Protein AF-A0A932W6U7-F1 (afdb_monomer_lite)

Secondary structure (DSSP, 8-state):
--HHHHHHHHHHHHHHHHHHHHHHHHHHHHHHHHHHHHHHHSSTTHHHHHHHHHHHHHHHTS--EEEEEEE--STT--S--EEEEEEE-TTS-EEEEEEEE-SS-EEEEEEEEBTTB-SSPPPHHHHHHHHHHHS--

Sequence (137 aa):
MKPEIVQNVAFGALLVGALSLVASMLALRSAARARRALQALAAPGGGTALLDAAVRHELRHGLRRVSLVRYDALADMGGRMSFSVALLDDDANGVVISAINGRTESRCYGKLVSAGATAQELSPEEKDAITRALAPR

Foldseek 3Di:
DPVVVVVVVVVVVVVVVVVVVVVVVVVVVVVVVVVVVVCCVVPVCPVVVVVVVVVVVVLQFAQPLKFKDFAQPDPPDDDSPKIWMDGAGPQLWDWIKTWHDDPPDIDIDIFTTGSLDTPDDDDPRNNVNSVNSNDDD

Radius of gyration: 36.96 Å; chains: 1; bounding box: 69×21×111 Å

Structure (mmCIF, N/CA/C/O backbone):
data_AF-A0A932W6U7-F1
#
_entry.id   AF-A0A932W6U7-F1
#
loop_
_atom_site.group_PDB
_atom_site.id
_atom_site.type_symbol
_atom_site.label_atom_id
_atom_site.label_alt_id
_atom_site.label_comp_id
_atom_site.label_asym_id
_atom_site.label_entity_id
_atom_site.label_seq_id
_atom_site.pdbx_PDB_ins_code
_atom_site.Cartn_x
_atom_site.Cartn_y
_atom_site.Cartn_z
_atom_site.occupancy
_atom_site.B_iso_or_equiv
_atom_site.auth_seq_id
_atom_site.auth_comp_id
_atom_site.auth_asym_id
_atom_site.auth_atom_id
_atom_site.pdbx_PDB_model_num
ATOM 1 N N . MET A 1 1 ? 46.443 -1.224 -86.033 1.00 60.38 1 MET A N 1
ATOM 2 C CA . MET A 1 1 ? 46.687 -0.711 -84.663 1.00 60.38 1 MET A CA 1
ATOM 3 C C . MET A 1 1 ? 47.445 -1.783 -83.890 1.00 60.38 1 MET A C 1
ATOM 5 O O . MET A 1 1 ? 47.104 -2.946 -84.070 1.00 60.38 1 MET A O 1
ATOM 9 N N . LYS A 1 2 ? 48.499 -1.451 -83.128 1.00 75.88 2 LYS A N 1
ATOM 10 C CA . LYS A 1 2 ? 49.293 -2.472 -82.413 1.00 75.88 2 LYS A CA 1
ATOM 11 C C . LYS A 1 2 ? 48.423 -3.139 -81.326 1.00 75.88 2 LYS A C 1
ATOM 13 O O . LYS A 1 2 ? 47.745 -2.402 -80.608 1.00 75.88 2 LYS A O 1
ATOM 18 N N . PRO A 1 3 ? 48.425 -4.478 -81.196 1.00 78.75 3 PRO A N 1
ATOM 19 C CA . PRO A 1 3 ? 47.541 -5.208 -80.275 1.00 78.75 3 PRO A CA 1
ATOM 20 C C . PRO A 1 3 ? 47.699 -4.771 -78.808 1.00 78.75 3 PRO A C 1
ATOM 22 O O . PRO A 1 3 ? 46.716 -4.704 -78.075 1.00 78.75 3 PRO A O 1
ATOM 25 N N . GLU A 1 4 ? 48.901 -4.350 -78.414 1.00 78.88 4 GLU A N 1
ATOM 26 C CA . GLU A 1 4 ? 49.210 -3.843 -77.069 1.00 78.88 4 GLU A CA 1
ATOM 27 C C . GLU A 1 4 ? 48.406 -2.587 -76.682 1.00 78.88 4 GLU A C 1
ATOM 29 O O . GLU A 1 4 ? 48.031 -2.416 -75.524 1.00 78.88 4 GLU A O 1
ATOM 34 N N . ILE A 1 5 ? 48.073 -1.720 -77.646 1.00 77.94 5 ILE A N 1
ATOM 35 C CA . ILE A 1 5 ? 47.303 -0.493 -77.379 1.00 77.94 5 ILE A CA 1
ATOM 36 C C . ILE A 1 5 ? 45.845 -0.840 -77.054 1.00 77.94 5 ILE A C 1
ATOM 38 O O . ILE A 1 5 ? 45.264 -0.273 -76.132 1.00 77.94 5 ILE A O 1
ATOM 42 N N . VAL A 1 6 ? 45.262 -1.805 -77.773 1.00 78.88 6 VAL A N 1
ATOM 43 C CA . VAL A 1 6 ? 43.884 -2.269 -77.534 1.00 78.88 6 VAL A CA 1
ATOM 44 C C . VAL A 1 6 ? 43.771 -2.927 -76.158 1.00 78.88 6 VAL A C 1
ATOM 46 O O . VAL A 1 6 ? 42.819 -2.664 -75.426 1.00 78.88 6 VAL A O 1
ATOM 49 N N . GLN A 1 7 ? 44.770 -3.727 -75.777 1.00 80.38 7 GLN A N 1
ATOM 50 C CA . GLN A 1 7 ? 44.816 -4.406 -74.483 1.00 80.38 7 GLN A CA 1
ATOM 51 C C . GLN A 1 7 ? 44.963 -3.424 -73.310 1.00 80.38 7 GLN A C 1
ATOM 53 O O . GLN A 1 7 ? 44.253 -3.555 -72.313 1.00 80.38 7 GLN A O 1
ATOM 58 N N . ASN A 1 8 ? 45.809 -2.398 -73.446 1.00 82.56 8 ASN A N 1
ATOM 59 C CA . ASN A 1 8 ? 45.984 -1.373 -72.412 1.00 82.56 8 ASN A CA 1
ATOM 60 C C . ASN A 1 8 ? 44.729 -0.504 -72.229 1.00 82.56 8 ASN A C 1
ATOM 62 O O . ASN A 1 8 ? 44.360 -0.189 -71.098 1.00 82.56 8 ASN A O 1
ATOM 66 N N . VAL A 1 9 ? 44.037 -0.158 -73.321 1.00 83.44 9 VAL A N 1
ATOM 67 C CA . VAL A 1 9 ? 42.762 0.582 -73.263 1.00 83.44 9 VAL A CA 1
ATOM 68 C C . VAL A 1 9 ? 41.666 -0.262 -72.607 1.00 83.44 9 VAL A C 1
ATOM 70 O O . VAL A 1 9 ? 40.942 0.240 -71.746 1.00 83.44 9 VAL A O 1
ATOM 73 N N . ALA A 1 10 ? 41.573 -1.552 -72.947 1.00 84.00 10 ALA A N 1
ATOM 74 C CA . ALA A 1 10 ? 40.618 -2.472 -72.330 1.00 84.00 10 ALA A CA 1
ATOM 75 C C . ALA A 1 10 ? 40.877 -2.654 -70.823 1.00 84.00 10 ALA A C 1
ATOM 77 O O . ALA A 1 10 ? 39.942 -2.614 -70.022 1.00 84.00 10 ALA A O 1
ATOM 78 N N . PHE A 1 11 ? 42.144 -2.789 -70.423 1.00 86.69 11 PHE A N 1
ATOM 79 C CA . PHE A 1 11 ? 42.533 -2.902 -69.016 1.00 86.69 11 PHE A CA 1
ATOM 80 C C . PHE A 1 11 ? 42.233 -1.617 -68.227 1.00 86.69 11 PHE A C 1
ATOM 82 O O . PHE A 1 11 ? 41.677 -1.678 -67.130 1.00 86.69 11 PHE A O 1
ATOM 89 N N . GLY A 1 12 ? 42.519 -0.448 -68.810 1.00 86.12 12 GLY A N 1
ATOM 90 C CA . GLY A 1 12 ? 42.196 0.850 -68.213 1.00 86.12 12 GLY A CA 1
ATOM 91 C C . GLY A 1 12 ? 40.693 1.051 -67.995 1.00 86.12 12 GLY A C 1
ATOM 92 O O . GLY A 1 12 ? 40.280 1.480 -66.918 1.00 86.12 12 GLY A O 1
ATOM 93 N N . ALA A 1 13 ? 39.862 0.673 -68.970 1.00 86.25 13 ALA A N 1
ATOM 94 C CA . ALA A 1 13 ? 38.405 0.746 -68.843 1.00 86.25 13 ALA A CA 1
ATOM 95 C C . ALA A 1 13 ? 37.868 -0.156 -67.715 1.00 86.25 13 ALA A C 1
ATOM 97 O O . ALA A 1 13 ? 36.982 0.250 -66.960 1.00 86.25 13 ALA A O 1
ATOM 98 N N . LEU A 1 14 ? 38.439 -1.355 -67.556 1.00 91.00 14 LEU A N 1
ATOM 99 C CA . LEU A 1 14 ? 38.048 -2.306 -66.514 1.00 91.00 14 LEU A CA 1
ATOM 100 C C . LEU A 1 14 ? 38.437 -1.813 -65.109 1.00 91.00 14 LEU A C 1
ATOM 102 O O . LEU A 1 14 ? 37.644 -1.937 -64.175 1.00 91.00 14 LEU A O 1
ATOM 106 N N . LEU A 1 15 ? 39.607 -1.179 -64.968 1.00 90.50 15 LEU A N 1
ATOM 107 C CA . LEU A 1 15 ? 40.043 -0.555 -63.712 1.00 90.50 15 LEU A CA 1
ATOM 108 C C . LEU A 1 15 ? 39.148 0.616 -63.292 1.00 90.50 15 LEU A C 1
ATOM 110 O O . LEU A 1 15 ? 38.747 0.693 -62.130 1.00 90.50 15 LEU A O 1
ATOM 114 N N . VAL A 1 16 ? 38.802 1.509 -64.226 1.00 91.56 16 VAL A N 1
ATOM 115 C CA . VAL A 1 16 ? 37.883 2.626 -63.951 1.00 91.56 16 VAL A CA 1
ATOM 116 C C . VAL A 1 16 ? 36.512 2.093 -63.531 1.00 91.56 16 VAL A C 1
ATOM 118 O O . VAL A 1 16 ? 35.969 2.539 -62.521 1.00 91.56 16 VAL A O 1
ATOM 121 N N . GLY A 1 17 ? 35.996 1.080 -64.236 1.00 89.69 17 GLY A N 1
ATOM 122 C CA . GLY A 1 17 ? 34.741 0.418 -63.882 1.00 89.69 17 GLY A CA 1
ATOM 123 C C . GLY A 1 17 ? 34.760 -0.181 -62.473 1.00 89.69 17 GLY A C 1
ATOM 124 O O . GLY A 1 17 ? 33.834 0.051 -61.696 1.00 89.69 17 GLY A O 1
ATOM 125 N N . ALA A 1 18 ? 35.833 -0.888 -62.105 1.00 90.19 18 ALA A N 1
ATOM 126 C CA . ALA A 1 18 ? 35.989 -1.466 -60.771 1.00 90.19 18 ALA A CA 1
ATOM 127 C C . ALA A 1 18 ? 36.033 -0.392 -59.667 1.00 90.19 18 ALA A C 1
ATOM 129 O O . ALA A 1 18 ? 35.363 -0.535 -58.641 1.00 90.19 18 ALA A O 1
ATOM 130 N N . LEU A 1 19 ? 36.754 0.714 -59.887 1.00 93.56 19 LEU A N 1
ATOM 131 C CA . LEU A 1 19 ? 36.825 1.836 -58.943 1.00 93.56 19 LEU A CA 1
ATOM 132 C C . LEU A 1 19 ? 35.465 2.519 -58.750 1.00 93.56 19 LEU A C 1
ATOM 134 O O . LEU A 1 19 ? 35.067 2.780 -57.612 1.00 93.56 19 LEU A O 1
ATOM 138 N N . SER A 1 20 ? 34.717 2.758 -59.832 1.00 89.81 20 SER A N 1
ATOM 139 C CA . SER A 1 20 ? 33.360 3.315 -59.753 1.00 89.81 20 SER A CA 1
ATOM 140 C C . SER A 1 20 ? 32.408 2.402 -58.975 1.00 89.81 20 SER A C 1
ATOM 142 O O . SER A 1 20 ? 31.580 2.885 -58.200 1.00 89.81 20 SER A O 1
ATOM 144 N N . LEU A 1 21 ? 32.549 1.082 -59.127 1.00 93.50 21 LEU A N 1
ATOM 145 C CA . LEU A 1 21 ? 31.715 0.092 -58.445 1.00 93.50 21 LEU A CA 1
ATOM 146 C C . LEU A 1 21 ? 32.000 0.053 -56.936 1.00 93.50 21 LEU A C 1
ATOM 148 O O . LEU A 1 21 ? 31.067 0.036 -56.132 1.00 93.50 21 LEU A O 1
ATOM 152 N N . VAL A 1 22 ? 33.275 0.134 -56.540 1.00 92.25 22 VAL A N 1
ATOM 153 C CA . VAL A 1 22 ? 33.687 0.229 -55.129 1.00 92.25 22 VAL A CA 1
ATOM 154 C C . VAL A 1 22 ? 33.213 1.540 -54.495 1.00 92.25 22 VAL A C 1
ATOM 156 O O . VAL A 1 22 ? 32.645 1.514 -53.401 1.00 92.25 22 VAL A O 1
ATOM 159 N N . ALA A 1 23 ? 33.378 2.677 -55.180 1.00 89.50 23 ALA A N 1
ATOM 160 C CA . ALA A 1 23 ? 32.907 3.975 -54.695 1.00 89.50 23 ALA A CA 1
ATOM 161 C C . ALA A 1 23 ? 31.380 3.990 -54.504 1.00 89.50 23 ALA A C 1
ATOM 163 O O . ALA A 1 23 ? 30.886 4.421 -53.460 1.00 89.50 23 ALA A O 1
ATOM 164 N N . SER A 1 24 ? 30.638 3.437 -55.469 1.00 90.62 24 SER A N 1
ATOM 165 C CA . SER A 1 24 ? 29.182 3.284 -55.386 1.00 90.62 24 SER A CA 1
ATOM 166 C C . SER A 1 24 ? 28.770 2.364 -54.231 1.00 90.62 24 SER A C 1
ATOM 168 O O . SER A 1 24 ? 27.880 2.698 -53.449 1.00 90.62 24 SER A O 1
ATOM 170 N N . MET A 1 25 ? 29.474 1.245 -54.027 1.00 92.12 25 MET A N 1
ATOM 171 C CA . MET A 1 25 ? 29.208 0.330 -52.913 1.00 92.12 25 MET A CA 1
ATOM 172 C C . MET A 1 25 ? 29.456 0.987 -51.547 1.00 92.12 25 MET A C 1
ATOM 174 O O . MET A 1 25 ? 28.680 0.782 -50.611 1.00 92.12 25 MET A O 1
ATOM 178 N N . LEU A 1 26 ? 30.516 1.790 -51.415 1.00 89.94 26 LEU A N 1
ATOM 179 C CA . LEU A 1 26 ? 30.817 2.538 -50.192 1.00 89.94 26 LEU A CA 1
ATOM 180 C C . LEU A 1 26 ? 29.775 3.629 -49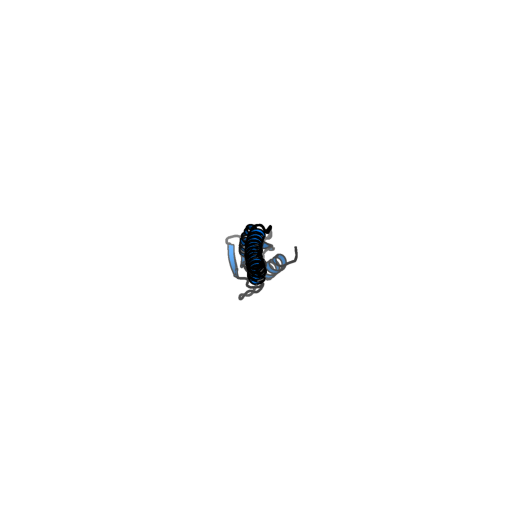.921 1.00 89.94 26 LEU A C 1
ATOM 182 O O .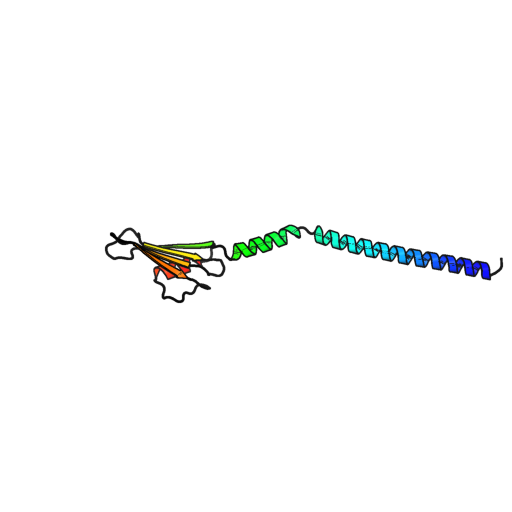 LEU A 1 26 ? 29.322 3.751 -48.782 1.00 89.94 26 LEU A O 1
ATOM 186 N N . ALA A 1 27 ? 29.341 4.355 -50.955 1.00 89.38 27 ALA A N 1
ATOM 187 C CA . ALA A 1 27 ? 28.277 5.353 -50.855 1.00 89.38 27 ALA A CA 1
ATOM 188 C C . ALA A 1 27 ? 26.926 4.723 -50.468 1.00 89.38 27 ALA A C 1
ATOM 190 O O . ALA A 1 27 ? 26.227 5.227 -49.590 1.00 89.38 27 ALA A O 1
ATOM 191 N N . LEU A 1 28 ? 26.578 3.569 -51.047 1.00 87.25 28 LEU A N 1
ATOM 192 C CA . LEU A 1 28 ? 25.369 2.826 -50.679 1.00 87.25 28 LEU A CA 1
ATOM 193 C C . LEU A 1 28 ? 25.436 2.314 -49.236 1.00 87.25 28 LEU A C 1
ATOM 195 O O . LEU A 1 28 ? 24.443 2.370 -48.509 1.00 87.25 28 LEU A O 1
ATOM 199 N N . ARG A 1 29 ? 26.607 1.853 -48.783 1.00 88.69 29 ARG A N 1
ATOM 200 C CA . ARG A 1 29 ? 26.810 1.404 -47.398 1.00 88.69 29 ARG A CA 1
ATOM 201 C C . ARG A 1 29 ? 26.737 2.556 -46.395 1.00 88.69 29 ARG A C 1
ATOM 203 O O . ARG A 1 29 ? 26.128 2.377 -45.338 1.00 88.69 29 ARG A O 1
ATOM 210 N N . SER A 1 30 ? 27.320 3.718 -46.696 1.00 86.88 30 SER A N 1
ATOM 211 C CA . SER A 1 30 ? 27.257 4.893 -45.814 1.00 86.88 30 SER A CA 1
ATOM 212 C C . SER A 1 30 ? 25.835 5.452 -45.736 1.00 86.88 30 SER A C 1
ATOM 214 O O . SER A 1 30 ? 25.335 5.686 -44.634 1.00 86.88 30 SER A O 1
ATOM 216 N N . ALA A 1 31 ? 25.140 5.539 -46.873 1.00 82.06 31 ALA A N 1
ATOM 217 C CA . ALA A 1 31 ? 23.745 5.958 -46.942 1.00 82.06 31 ALA A CA 1
ATOM 218 C C . ALA A 1 31 ? 22.813 4.986 -46.201 1.00 82.06 31 ALA A C 1
ATOM 220 O O . ALA A 1 31 ? 21.956 5.419 -45.432 1.00 82.06 31 ALA A O 1
ATOM 221 N N . ALA A 1 32 ? 23.004 3.669 -46.352 1.00 82.62 32 ALA A N 1
ATOM 222 C CA . ALA A 1 32 ? 22.221 2.668 -45.625 1.00 82.62 32 ALA A CA 1
ATOM 223 C C . ALA A 1 32 ? 22.435 2.753 -44.104 1.00 82.62 32 ALA A C 1
ATOM 225 O O . ALA A 1 32 ? 21.485 2.600 -43.336 1.00 82.62 32 ALA A O 1
ATOM 226 N N . ARG A 1 33 ? 23.667 3.028 -43.655 1.00 82.19 33 ARG A N 1
ATOM 227 C CA . ARG A 1 33 ? 23.993 3.178 -42.229 1.00 82.19 33 ARG A CA 1
ATOM 228 C C . ARG A 1 33 ? 23.387 4.460 -41.644 1.00 82.19 33 ARG A C 1
ATOM 230 O O . ARG A 1 33 ? 22.761 4.394 -40.590 1.00 82.19 33 ARG A O 1
ATOM 237 N N . ALA A 1 34 ? 23.491 5.583 -42.358 1.00 78.62 34 ALA A N 1
ATOM 238 C CA . ALA A 1 34 ? 22.864 6.848 -41.972 1.00 78.62 34 ALA A CA 1
ATOM 239 C C . ALA A 1 34 ? 21.332 6.731 -41.913 1.00 78.62 34 ALA A C 1
ATOM 241 O O . ALA A 1 34 ? 20.710 7.173 -40.951 1.00 78.62 34 ALA A O 1
ATOM 242 N N . ARG A 1 35 ? 20.723 6.050 -42.893 1.00 81.31 35 ARG A N 1
ATOM 243 C CA . ARG A 1 35 ? 19.274 5.816 -42.934 1.00 81.31 35 ARG A CA 1
ATOM 244 C C . ARG A 1 35 ? 18.793 4.950 -41.770 1.00 81.31 35 ARG A C 1
ATOM 246 O O . ARG A 1 35 ? 17.759 5.262 -41.198 1.00 81.31 35 ARG A O 1
ATOM 253 N N . ARG A 1 36 ? 19.551 3.921 -41.372 1.00 78.38 36 ARG A N 1
ATOM 254 C CA . ARG A 1 36 ? 19.242 3.103 -40.183 1.00 78.38 36 ARG A CA 1
ATOM 255 C C . ARG A 1 36 ? 19.355 3.894 -38.879 1.00 78.38 36 ARG A C 1
ATOM 257 O O . ARG A 1 36 ? 18.492 3.752 -38.023 1.00 78.38 36 ARG A O 1
ATOM 264 N N . ALA A 1 37 ? 20.377 4.739 -38.739 1.00 72.00 37 ALA A N 1
ATOM 265 C CA . ALA A 1 37 ? 20.531 5.601 -37.566 1.00 72.00 37 ALA A CA 1
ATOM 266 C C . ALA A 1 37 ? 19.387 6.626 -37.463 1.00 72.00 37 ALA A C 1
ATOM 268 O O . ALA A 1 37 ? 18.789 6.779 -36.402 1.00 72.00 37 ALA A O 1
ATOM 269 N N . LEU A 1 38 ? 19.017 7.257 -38.583 1.00 73.50 38 LEU A N 1
ATOM 270 C CA . LEU A 1 38 ? 17.863 8.156 -38.651 1.00 73.50 38 LEU A CA 1
ATOM 271 C C . LEU A 1 38 ? 16.544 7.425 -38.382 1.00 73.50 38 LEU A C 1
ATOM 273 O O . LEU A 1 38 ? 15.703 7.962 -37.678 1.00 73.50 38 LEU A O 1
ATOM 277 N N . GLN A 1 39 ? 16.366 6.198 -38.880 1.00 73.81 39 GLN A N 1
ATOM 278 C CA . GLN A 1 39 ? 15.186 5.376 -38.586 1.00 73.81 39 GLN A CA 1
ATOM 279 C C . GLN A 1 39 ? 15.104 4.958 -37.115 1.00 73.81 39 GLN A C 1
ATOM 281 O O . GLN A 1 39 ? 14.004 4.891 -36.584 1.00 73.81 39 GLN A O 1
ATOM 286 N N . ALA A 1 40 ? 16.233 4.708 -36.447 1.00 63.91 40 ALA A N 1
ATOM 287 C CA . ALA A 1 40 ? 16.259 4.416 -35.013 1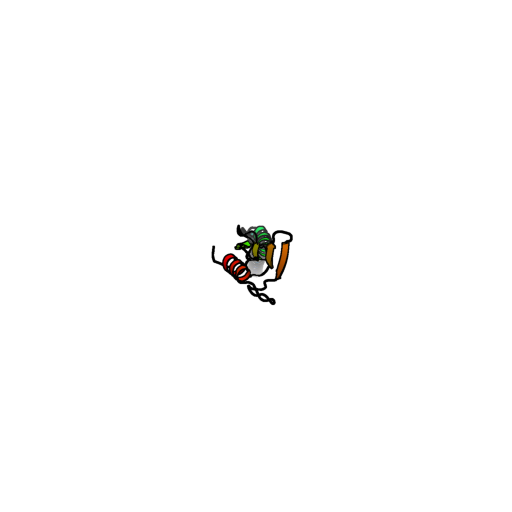.00 63.91 40 ALA A CA 1
ATOM 288 C C . ALA A 1 40 ? 15.900 5.650 -34.166 1.00 63.91 40 ALA A C 1
ATOM 290 O O . ALA A 1 40 ? 15.208 5.522 -33.162 1.00 63.91 40 ALA A O 1
ATOM 291 N N . LEU A 1 41 ? 16.320 6.845 -34.596 1.00 64.44 41 LEU A N 1
ATOM 292 C CA . LEU A 1 41 ? 15.962 8.115 -33.951 1.00 64.44 41 LEU A CA 1
ATOM 293 C C . LEU A 1 41 ? 14.517 8.550 -34.253 1.00 64.44 41 LEU A C 1
ATOM 295 O O . LEU A 1 41 ? 13.859 9.128 -33.396 1.00 64.44 41 LEU A O 1
ATOM 299 N N . ALA A 1 42 ? 14.024 8.265 -35.461 1.00 66.19 42 ALA A N 1
ATOM 300 C CA . ALA A 1 42 ? 12.660 8.554 -35.907 1.00 66.19 42 ALA A CA 1
ATOM 301 C C . ALA A 1 42 ? 11.663 7.433 -35.570 1.00 66.19 42 ALA A C 1
ATOM 303 O O . ALA A 1 42 ? 10.484 7.540 -35.914 1.00 66.19 42 ALA A O 1
ATOM 304 N N . ALA A 1 43 ? 12.118 6.355 -34.922 1.00 64.94 43 ALA A N 1
ATOM 305 C CA . ALA A 1 43 ? 11.236 5.311 -34.440 1.00 64.94 43 ALA A CA 1
ATOM 306 C C . ALA A 1 43 ? 10.251 5.943 -33.440 1.00 64.94 43 ALA A C 1
ATOM 308 O O . ALA A 1 43 ? 10.687 6.585 -32.473 1.00 64.94 43 ALA A O 1
ATOM 309 N N . PRO A 1 44 ? 8.933 5.802 -33.661 1.00 56.38 44 PRO A N 1
ATOM 310 C CA . PRO A 1 44 ? 7.933 6.349 -32.758 1.00 56.38 44 PRO A CA 1
ATOM 311 C C . PRO A 1 44 ? 8.136 5.697 -31.391 1.00 56.38 44 PRO A C 1
ATOM 313 O O . PRO A 1 44 ? 7.955 4.491 -31.247 1.00 56.38 44 PRO A O 1
ATOM 316 N N . GLY A 1 45 ? 8.592 6.475 -30.409 1.00 59.91 45 GLY A N 1
ATOM 317 C CA . GLY A 1 45 ? 8.936 5.940 -29.094 1.00 59.91 45 GLY A CA 1
ATOM 318 C C . GLY A 1 45 ? 10.307 6.326 -28.553 1.00 59.91 45 GLY A C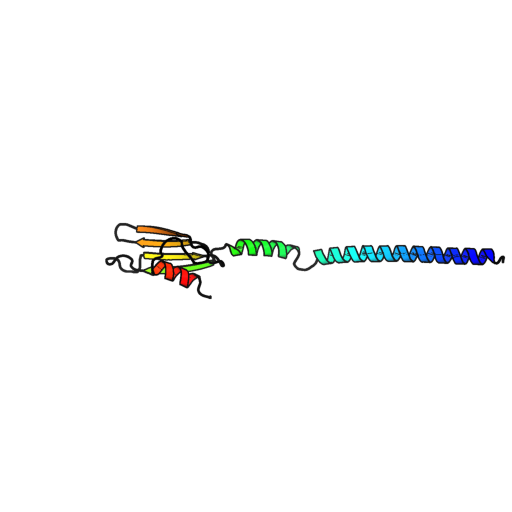 1
ATOM 319 O O . GLY A 1 45 ? 10.492 6.236 -27.354 1.00 59.91 45 GLY A O 1
ATOM 320 N N . GLY A 1 46 ? 11.275 6.770 -29.361 1.00 57.81 46 GLY A N 1
ATOM 321 C CA . GLY A 1 46 ? 12.656 6.955 -28.872 1.00 57.81 46 GLY A CA 1
ATOM 322 C C . GLY A 1 46 ? 12.795 7.934 -27.691 1.00 57.81 46 GLY A C 1
ATOM 323 O O . GLY A 1 46 ? 13.428 7.619 -26.686 1.00 57.81 46 GLY A O 1
ATOM 324 N N . GLY A 1 47 ? 12.152 9.103 -27.784 1.00 62.06 47 GLY A N 1
ATOM 325 C CA . GLY A 1 47 ? 12.126 10.098 -26.701 1.00 62.06 47 GLY A CA 1
ATOM 326 C C . GLY A 1 47 ? 11.056 9.833 -25.637 1.00 62.06 47 GLY A C 1
ATOM 327 O O . GLY A 1 47 ? 11.252 10.151 -24.467 1.00 62.06 47 GLY A O 1
ATOM 328 N N . THR A 1 48 ? 9.936 9.213 -26.017 1.00 69.44 48 THR A N 1
ATOM 329 C CA . THR A 1 48 ? 8.850 8.904 -25.081 1.00 69.44 48 THR A CA 1
ATOM 330 C C . THR A 1 48 ? 9.123 7.650 -24.265 1.00 69.44 48 THR A C 1
ATOM 332 O O . THR A 1 48 ? 8.632 7.584 -23.156 1.00 69.44 48 THR A O 1
ATOM 335 N N . ALA A 1 49 ? 9.928 6.695 -24.734 1.00 72.56 49 ALA A N 1
ATOM 336 C CA . ALA A 1 49 ? 10.239 5.456 -24.022 1.00 72.56 49 ALA A CA 1
ATOM 337 C C . ALA A 1 49 ? 11.110 5.696 -22.788 1.00 72.56 49 ALA A C 1
ATOM 339 O O . ALA A 1 49 ? 10.896 5.060 -21.764 1.00 72.56 49 ALA A O 1
ATOM 340 N N . LEU A 1 50 ? 12.067 6.628 -22.856 1.00 71.00 50 LEU A N 1
ATOM 341 C CA . LEU A 1 50 ? 12.866 7.013 -21.687 1.00 71.00 50 LEU A CA 1
ATOM 342 C C . LEU A 1 50 ? 12.014 7.759 -20.658 1.00 71.00 50 LEU A C 1
ATOM 344 O O . LEU A 1 50 ? 12.088 7.462 -19.468 1.00 71.00 50 LEU A O 1
ATOM 348 N N . LEU A 1 51 ? 11.168 8.685 -21.121 1.00 80.50 51 LEU A N 1
ATOM 349 C CA . LEU A 1 51 ? 10.222 9.395 -20.261 1.00 80.50 51 LEU A CA 1
ATOM 350 C C . LEU A 1 51 ? 9.212 8.430 -19.631 1.00 80.50 51 LEU A C 1
ATOM 352 O O . LEU A 1 51 ? 8.946 8.501 -18.442 1.00 80.50 51 LEU A O 1
ATOM 356 N N . ASP A 1 52 ? 8.679 7.505 -20.416 1.00 84.38 52 ASP A N 1
ATOM 357 C CA . ASP A 1 52 ? 7.727 6.489 -19.993 1.00 84.38 52 ASP A CA 1
ATOM 358 C C . ASP A 1 52 ? 8.364 5.487 -19.024 1.00 84.38 52 ASP A C 1
ATOM 360 O O . ASP A 1 52 ? 7.756 5.144 -18.017 1.00 84.38 52 ASP A O 1
ATOM 364 N N . ALA A 1 53 ? 9.617 5.083 -19.239 1.00 81.62 53 ALA A N 1
ATOM 365 C CA . ALA A 1 53 ? 10.363 4.273 -18.280 1.00 81.62 53 ALA A CA 1
ATOM 366 C C . ALA A 1 53 ? 10.578 5.012 -16.950 1.00 81.62 53 ALA A C 1
ATOM 368 O O . ALA A 1 53 ? 10.350 4.428 -15.891 1.00 81.62 53 ALA A O 1
ATOM 369 N N . ALA A 1 54 ? 10.954 6.294 -16.994 1.00 83.06 54 ALA A N 1
ATOM 370 C CA . ALA A 1 54 ? 11.115 7.120 -15.797 1.00 83.06 54 ALA A CA 1
ATOM 371 C C . ALA A 1 54 ? 9.780 7.323 -15.062 1.00 83.06 54 ALA A C 1
ATOM 373 O O . ALA A 1 54 ? 9.697 7.122 -13.854 1.00 83.06 54 ALA A O 1
ATOM 374 N N . VAL A 1 55 ? 8.704 7.626 -15.792 1.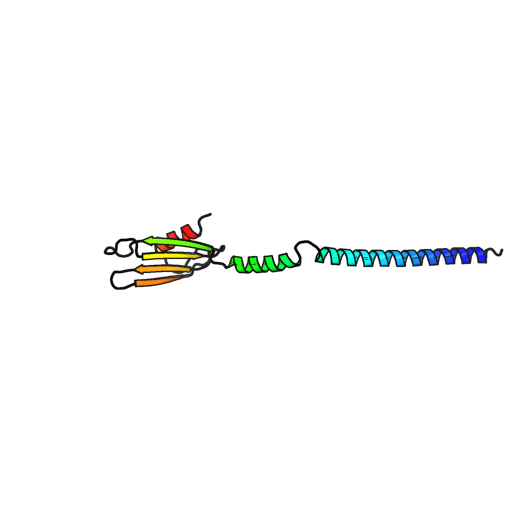00 86.25 55 VAL A N 1
ATOM 375 C CA . VAL A 1 55 ? 7.355 7.759 -15.232 1.00 86.25 55 VAL A CA 1
ATOM 376 C C . VAL A 1 55 ? 6.898 6.437 -14.622 1.00 86.25 55 VAL A C 1
ATOM 378 O O . VAL A 1 55 ? 6.429 6.431 -13.492 1.00 86.25 55 VAL A O 1
ATOM 381 N N . ARG A 1 56 ? 7.080 5.298 -15.299 1.00 83.06 56 ARG A N 1
ATOM 382 C CA . ARG A 1 56 ? 6.761 3.974 -14.739 1.00 83.06 56 ARG A CA 1
ATOM 383 C C . ARG A 1 56 ? 7.573 3.674 -13.479 1.00 83.06 56 ARG A C 1
ATOM 385 O O . ARG A 1 56 ? 7.027 3.065 -12.564 1.00 83.06 56 ARG A O 1
ATOM 392 N N . HIS A 1 57 ? 8.839 4.085 -13.423 1.00 81.75 57 HIS A N 1
ATOM 393 C CA . HIS A 1 57 ? 9.689 3.911 -12.246 1.00 81.75 57 HIS A CA 1
ATOM 394 C C . HIS A 1 57 ? 9.171 4.704 -11.038 1.00 81.75 57 HIS A C 1
ATOM 396 O O . HIS A 1 57 ? 8.991 4.133 -9.963 1.00 81.75 57 HIS A O 1
ATOM 402 N N . GLU A 1 58 ? 8.851 5.986 -11.223 1.00 82.31 58 GLU A N 1
ATOM 403 C CA . GLU A 1 58 ? 8.253 6.815 -10.166 1.00 82.31 58 GLU A CA 1
ATOM 404 C C . GLU A 1 58 ? 6.871 6.296 -9.756 1.00 82.31 58 GLU A C 1
ATOM 406 O O . GLU A 1 58 ? 6.535 6.202 -8.577 1.00 82.31 58 GLU A O 1
ATOM 411 N N . LEU A 1 59 ? 6.073 5.870 -10.736 1.00 85.31 59 LEU A N 1
ATOM 412 C CA . LEU A 1 59 ? 4.749 5.315 -10.502 1.00 85.31 59 LEU A CA 1
ATOM 413 C C . LEU A 1 59 ? 4.801 4.029 -9.667 1.00 85.31 59 LEU A C 1
ATOM 415 O O . LEU A 1 59 ? 3.891 3.829 -8.871 1.00 85.31 59 LEU A O 1
ATOM 419 N N . ARG A 1 60 ? 5.821 3.173 -9.802 1.00 81.62 60 ARG A N 1
ATOM 420 C CA . ARG A 1 60 ? 5.911 1.914 -9.034 1.00 81.62 60 ARG A CA 1
ATOM 421 C C . ARG A 1 60 ? 5.863 2.119 -7.520 1.00 81.62 60 ARG A C 1
ATOM 423 O O . ARG A 1 60 ? 5.220 1.331 -6.844 1.00 81.62 60 ARG A O 1
ATOM 430 N N . HIS A 1 61 ? 6.457 3.200 -7.022 1.00 83.75 61 HIS A N 1
ATOM 431 C CA . HIS A 1 61 ? 6.523 3.511 -5.589 1.00 83.75 61 HIS A CA 1
ATOM 432 C C . HIS A 1 61 ? 5.365 4.407 -5.113 1.00 83.75 61 HIS A C 1
ATOM 434 O O . HIS A 1 61 ? 5.301 4.802 -3.949 1.00 83.75 61 HIS A O 1
ATOM 440 N N . GLY A 1 62 ? 4.443 4.770 -6.010 1.00 91.56 62 GLY A N 1
ATOM 441 C CA . GLY A 1 62 ? 3.284 5.579 -5.657 1.00 91.56 62 GLY A CA 1
ATOM 442 C C . GLY A 1 62 ? 2.290 4.788 -4.808 1.00 91.56 62 GLY A C 1
ATOM 443 O O . GLY A 1 62 ? 1.843 3.720 -5.219 1.00 91.56 62 GLY A O 1
ATOM 444 N N . LEU A 1 63 ? 1.876 5.344 -3.666 1.00 93.62 63 LEU A N 1
ATOM 445 C CA . LEU A 1 63 ? 0.870 4.751 -2.776 1.00 93.62 63 LEU A CA 1
ATOM 446 C C . LEU A 1 63 ? -0.515 4.779 -3.437 1.00 93.62 63 LEU A C 1
ATOM 448 O O . LEU A 1 63 ? -1.248 5.764 -3.376 1.00 93.62 63 LEU A O 1
ATOM 452 N N . ARG A 1 64 ? -0.861 3.695 -4.122 1.00 92.62 64 ARG A N 1
ATOM 453 C CA . ARG A 1 64 ? -2.053 3.579 -4.978 1.00 92.62 64 ARG A CA 1
ATOM 454 C C . ARG A 1 64 ? -3.032 2.523 -4.506 1.00 92.62 64 ARG A C 1
ATOM 456 O O . ARG A 1 64 ? -4.162 2.495 -4.995 1.00 92.62 64 ARG A O 1
ATOM 463 N N . ARG A 1 65 ? -2.634 1.691 -3.548 1.00 95.38 65 ARG A N 1
ATOM 464 C CA . ARG A 1 65 ? -3.458 0.685 -2.883 1.00 95.38 65 ARG A CA 1
ATOM 465 C C . ARG A 1 65 ? -3.842 1.229 -1.514 1.00 95.38 65 ARG A C 1
ATOM 467 O O . ARG A 1 65 ? -3.051 1.218 -0.578 1.00 95.38 65 ARG A O 1
ATOM 474 N N . VAL A 1 66 ? -5.052 1.776 -1.434 1.00 97.19 66 VAL A N 1
ATOM 475 C CA . VAL A 1 66 ? -5.539 2.504 -0.258 1.00 97.19 66 VAL A CA 1
ATOM 476 C C . VAL A 1 66 ? -6.846 1.898 0.218 1.00 97.19 66 VAL A C 1
ATOM 478 O O . VAL A 1 66 ? -7.738 1.643 -0.592 1.00 97.19 66 VAL A O 1
ATOM 481 N N . SER A 1 67 ? -6.974 1.703 1.527 1.00 98.38 67 SER A N 1
ATOM 482 C CA . SER A 1 67 ? -8.238 1.326 2.158 1.00 98.38 67 SER A CA 1
ATOM 483 C C . SER A 1 67 ? -8.362 1.945 3.553 1.00 98.38 67 SER A C 1
ATOM 485 O O . SER A 1 67 ? -7.358 2.240 4.201 1.00 98.38 67 SER A O 1
ATOM 487 N N . LEU A 1 68 ? -9.602 2.127 4.009 1.00 98.00 68 LEU A N 1
ATOM 488 C CA . LEU A 1 68 ? -9.936 2.652 5.330 1.00 98.00 68 LEU A CA 1
ATOM 489 C C . LEU A 1 68 ? -10.926 1.712 6.018 1.00 98.00 68 LEU A C 1
ATOM 491 O O . LEU A 1 68 ? -11.992 1.416 5.474 1.00 98.00 68 LEU A O 1
ATOM 495 N N . VAL A 1 69 ? -10.608 1.314 7.245 1.00 98.25 69 VAL A N 1
ATOM 496 C CA . VAL A 1 69 ? -11.496 0.555 8.128 1.00 98.25 69 VAL A CA 1
ATOM 497 C C . VAL A 1 69 ? -11.807 1.419 9.340 1.00 98.25 69 VAL A C 1
ATOM 499 O O . VAL A 1 69 ? -10.904 1.872 10.031 1.00 98.25 69 VAL A O 1
ATOM 502 N N . ARG A 1 70 ? -13.094 1.668 9.595 1.00 97.50 70 ARG A N 1
ATOM 503 C CA . ARG A 1 70 ? -13.568 2.415 10.771 1.00 97.50 70 ARG A CA 1
ATOM 504 C C . ARG A 1 70 ? -14.147 1.470 11.811 1.00 97.50 70 ARG A C 1
ATOM 506 O O . ARG A 1 70 ? -14.806 0.497 11.444 1.00 97.50 70 ARG A O 1
ATOM 513 N N . TYR A 1 71 ? -13.965 1.763 13.087 1.00 96.62 71 TYR A N 1
ATOM 514 C CA . TYR A 1 71 ? -14.399 0.882 14.169 1.00 96.62 71 TYR A CA 1
ATOM 515 C C . TYR A 1 71 ? -14.511 1.624 15.501 1.00 96.62 71 TYR A C 1
ATOM 517 O O . TYR A 1 71 ? -14.078 2.771 15.638 1.00 96.62 71 TYR A O 1
ATOM 525 N N . ASP A 1 72 ? -15.132 0.960 16.469 1.00 94.56 72 ASP A N 1
ATOM 526 C CA . ASP A 1 72 ? -15.197 1.399 17.857 1.00 94.56 72 ASP A CA 1
ATOM 527 C C . ASP A 1 72 ? -14.141 0.614 18.646 1.00 94.56 72 ASP A C 1
ATOM 529 O O . ASP A 1 72 ? -14.303 -0.570 18.921 1.00 94.56 72 ASP A O 1
ATOM 533 N N . ALA A 1 73 ? -13.006 1.259 18.927 1.00 93.12 73 ALA A N 1
ATOM 534 C CA . ALA A 1 73 ? -11.860 0.636 19.599 1.00 93.12 73 ALA A CA 1
ATOM 535 C C . ALA A 1 73 ? -12.030 0.534 21.126 1.00 93.12 73 ALA A C 1
ATOM 537 O O . ALA A 1 73 ? -11.327 -0.232 21.780 1.00 93.12 73 ALA A O 1
ATOM 538 N N . LEU A 1 74 ? -12.924 1.349 21.691 1.00 91.19 74 LEU A N 1
ATOM 539 C CA . LEU A 1 74 ? -13.195 1.463 23.121 1.00 91.19 74 LEU A CA 1
ATOM 540 C C . LEU A 1 74 ? -14.695 1.256 23.348 1.00 91.19 74 LEU A C 1
ATOM 542 O O . LEU A 1 74 ? -15.508 1.775 22.587 1.00 91.19 74 LEU A O 1
ATOM 546 N N . ALA A 1 75 ? -15.056 0.491 24.378 1.00 84.38 75 ALA A N 1
ATOM 547 C CA . ALA A 1 75 ? -16.425 0.008 24.589 1.00 84.38 75 ALA A CA 1
ATOM 548 C C . ALA A 1 75 ? -17.458 1.115 24.880 1.00 84.38 75 ALA A C 1
ATOM 550 O O . ALA A 1 75 ? -18.649 0.928 24.655 1.00 84.38 75 ALA A O 1
ATOM 551 N N . ASP A 1 76 ? -17.009 2.258 25.393 1.00 82.94 76 ASP A N 1
ATOM 552 C CA . ASP A 1 76 ? -17.817 3.435 25.721 1.00 82.94 76 ASP A CA 1
ATOM 553 C C . ASP A 1 76 ? -17.906 4.451 24.567 1.00 82.94 76 ASP A C 1
ATOM 555 O O . ASP A 1 76 ? -18.582 5.480 24.683 1.00 82.94 76 ASP A O 1
ATOM 559 N N . MET A 1 77 ? -17.239 4.162 23.447 1.00 78.12 77 MET A N 1
ATOM 560 C CA . MET A 1 77 ? -17.263 4.965 22.233 1.00 78.12 77 MET A CA 1
ATOM 561 C C . MET A 1 77 ? -18.201 4.328 21.205 1.00 78.12 77 MET A C 1
ATOM 563 O O . MET A 1 77 ? -18.177 3.124 20.972 1.00 78.12 77 MET A O 1
ATOM 567 N N . GLY A 1 78 ? -19.031 5.161 20.580 1.00 81.19 78 GLY A N 1
ATOM 568 C CA . GLY A 1 78 ? -19.880 4.773 19.458 1.00 81.19 78 GLY A CA 1
ATOM 569 C C . GLY A 1 78 ? -19.644 5.675 18.250 1.00 81.19 78 GLY A C 1
ATOM 570 O O . GLY A 1 78 ? -19.070 6.761 18.360 1.00 81.19 78 GLY A O 1
ATOM 571 N N . GLY A 1 79 ? -20.129 5.243 17.087 1.00 88.69 79 GLY A N 1
ATOM 572 C CA . GLY A 1 79 ? -20.050 6.022 15.846 1.00 88.69 79 GLY A CA 1
ATOM 573 C C . GLY A 1 79 ? -18.826 5.717 14.981 1.00 88.69 79 GLY A C 1
ATOM 574 O O . GLY A 1 79 ? -18.577 6.428 14.006 1.00 88.69 79 GLY A O 1
ATOM 575 N N . ARG A 1 80 ? -18.076 4.652 15.294 1.00 92.12 80 ARG A N 1
ATOM 576 C CA . ARG A 1 80 ? -16.907 4.172 14.544 1.00 92.12 80 ARG A CA 1
ATOM 577 C C . ARG A 1 80 ? -15.899 5.290 14.316 1.00 92.12 80 ARG A C 1
ATOM 579 O O . ARG A 1 80 ? -15.546 5.623 13.179 1.00 92.12 80 ARG A O 1
ATOM 586 N N . MET A 1 81 ? -15.527 5.943 15.413 1.00 92.94 81 MET A N 1
ATOM 587 C CA . MET A 1 81 ? -14.665 7.127 15.408 1.00 92.94 81 MET A CA 1
ATOM 588 C C . MET A 1 81 ? -13.178 6.779 15.327 1.00 92.94 81 MET A C 1
ATOM 590 O O . MET A 1 81 ? -12.391 7.643 14.950 1.00 92.94 81 MET A O 1
ATOM 594 N N . SER A 1 82 ? -12.795 5.539 15.641 1.00 97.06 82 SER A N 1
ATOM 595 C CA . SER A 1 82 ? -11.435 5.033 15.426 1.00 97.06 82 SER A CA 1
ATOM 596 C C . SER A 1 82 ? -11.282 4.486 14.008 1.00 97.06 82 SER A C 1
ATOM 598 O O . SER A 1 82 ? -12.274 4.133 13.356 1.00 97.06 82 SER A O 1
ATOM 600 N N . PHE A 1 83 ? -10.049 4.434 13.505 1.00 98.00 83 PHE A N 1
ATOM 601 C CA . PHE A 1 83 ? -9.788 3.930 12.161 1.00 98.00 83 PHE A CA 1
ATOM 602 C C . PHE A 1 83 ? -8.395 3.335 11.984 1.00 98.00 83 PHE A C 1
ATOM 604 O O . PHE A 1 83 ? -7.459 3.727 12.670 1.00 98.00 83 PHE A O 1
ATOM 611 N N . SER A 1 84 ? -8.269 2.470 10.979 1.00 98.56 84 SER A N 1
ATOM 612 C CA . SER A 1 84 ? -7.006 2.000 10.413 1.00 98.56 84 SER A CA 1
ATOM 613 C C . SER A 1 84 ? -7.020 2.254 8.910 1.00 98.56 84 SER A C 1
ATOM 615 O O . SER A 1 84 ? -7.990 1.920 8.225 1.00 98.56 84 SER A O 1
ATOM 617 N N . VAL A 1 85 ? -5.961 2.869 8.393 1.00 98.62 85 VAL A N 1
ATOM 618 C CA . VAL A 1 85 ? -5.773 3.153 6.969 1.00 98.62 85 VAL A CA 1
ATOM 619 C C . VAL A 1 85 ? -4.511 2.462 6.481 1.00 98.62 85 VAL A C 1
ATOM 621 O O . VAL A 1 85 ? -3.443 2.641 7.062 1.00 98.62 85 VAL A O 1
ATOM 624 N N . ALA A 1 86 ? -4.632 1.674 5.417 1.00 98.50 86 ALA A N 1
ATOM 625 C CA . ALA A 1 86 ? -3.487 1.097 4.725 1.00 98.50 86 ALA A CA 1
ATOM 626 C C . ALA A 1 86 ? -3.170 1.958 3.500 1.00 98.50 86 ALA A C 1
ATOM 628 O O . ALA A 1 86 ? -4.055 2.218 2.685 1.00 98.50 86 ALA A O 1
ATOM 629 N N . LEU A 1 87 ? -1.919 2.402 3.390 1.00 98.00 87 LEU A N 1
ATOM 630 C CA . LEU A 1 87 ? -1.389 3.159 2.261 1.00 98.00 87 LEU A CA 1
ATOM 631 C C . LEU A 1 87 ? -0.223 2.360 1.681 1.00 98.00 87 LEU A C 1
ATOM 633 O O . LEU A 1 87 ? 0.864 2.363 2.259 1.00 98.00 87 LEU A O 1
ATOM 637 N N . LEU A 1 88 ? -0.468 1.651 0.580 1.00 97.12 88 LEU A N 1
ATOM 638 C CA . LEU A 1 88 ? 0.485 0.715 -0.015 1.00 97.12 88 LEU A CA 1
ATOM 639 C C . LEU A 1 88 ? 0.737 1.028 -1.497 1.00 97.12 88 LEU A C 1
ATOM 641 O O . LEU A 1 88 ? -0.134 1.556 -2.201 1.00 97.12 88 LEU A O 1
ATOM 645 N N . ASP A 1 89 ? 1.931 0.700 -1.973 1.00 95.44 89 ASP A N 1
ATOM 646 C CA . ASP A 1 89 ? 2.285 0.677 -3.392 1.00 95.44 89 ASP A CA 1
ATOM 647 C C . ASP A 1 89 ? 1.854 -0.643 -4.073 1.00 95.44 89 ASP A C 1
ATOM 649 O O . ASP A 1 89 ? 1.141 -1.469 -3.488 1.00 95.44 89 ASP A O 1
ATOM 653 N N . ASP A 1 90 ? 2.230 -0.828 -5.343 1.00 92.94 90 ASP A N 1
ATOM 654 C CA . ASP A 1 90 ? 1.896 -2.048 -6.096 1.00 92.94 90 ASP A CA 1
ATOM 655 C C . ASP A 1 90 ? 2.646 -3.291 -5.595 1.00 92.94 90 ASP A C 1
ATOM 657 O O . ASP A 1 90 ? 2.126 -4.401 -5.731 1.00 92.94 90 ASP A O 1
ATOM 661 N N . ASP A 1 91 ? 3.805 -3.098 -4.962 1.00 94.25 91 ASP A N 1
ATOM 662 C CA . ASP A 1 91 ? 4.649 -4.145 -4.381 1.00 94.25 91 ASP A CA 1
ATOM 663 C C . ASP A 1 91 ? 4.268 -4.445 -2.911 1.00 94.25 91 ASP A C 1
ATOM 665 O O . ASP A 1 91 ? 4.979 -5.158 -2.200 1.00 94.25 91 ASP A O 1
ATOM 669 N N . ALA A 1 92 ? 3.115 -3.931 -2.459 1.00 96.19 92 ALA A N 1
ATOM 670 C CA . ALA A 1 92 ? 2.577 -4.082 -1.108 1.00 96.19 92 ALA A CA 1
ATOM 671 C C . ALA A 1 92 ? 3.487 -3.518 -0.000 1.00 96.19 92 ALA A C 1
ATOM 673 O O . ALA A 1 92 ? 3.416 -3.961 1.151 1.00 96.19 92 ALA A O 1
ATOM 674 N N . ASN A 1 93 ? 4.321 -2.532 -0.328 1.00 97.00 93 ASN A N 1
ATOM 675 C CA . ASN A 1 93 ? 5.107 -1.776 0.638 1.00 97.00 93 ASN A CA 1
ATOM 676 C C . ASN A 1 93 ? 4.392 -0.483 1.018 1.00 97.00 93 ASN A C 1
ATOM 678 O O . ASN A 1 93 ? 3.683 0.121 0.215 1.00 97.00 93 ASN A O 1
ATOM 682 N N . GLY A 1 94 ? 4.596 -0.036 2.252 1.00 96.94 94 GLY A N 1
ATOM 683 C CA . GLY A 1 94 ? 4.068 1.237 2.721 1.00 96.94 94 GLY A CA 1
ATOM 684 C C . GLY A 1 94 ? 3.841 1.240 4.222 1.00 96.94 94 GLY A C 1
ATOM 685 O O . GLY A 1 94 ? 4.700 0.818 4.998 1.00 96.94 94 GLY A O 1
ATOM 686 N N . VAL A 1 95 ? 2.686 1.746 4.642 1.00 98.06 95 VAL A N 1
ATOM 687 C CA . VAL A 1 95 ? 2.362 1.931 6.059 1.00 98.06 95 VAL A CA 1
ATOM 688 C C . VAL A 1 95 ? 0.890 1.645 6.324 1.00 98.06 95 VAL A C 1
ATOM 690 O O . VAL A 1 95 ? 0.019 1.971 5.514 1.00 98.06 95 VAL A O 1
ATOM 693 N N . VAL A 1 96 ? 0.607 1.067 7.488 1.00 98.56 96 VAL A N 1
ATOM 694 C CA . VAL A 1 96 ? -0.726 1.102 8.091 1.00 98.56 96 VAL A CA 1
ATOM 695 C C . VAL A 1 96 ? -0.707 2.070 9.269 1.00 98.56 96 VAL A C 1
ATOM 697 O O . VAL A 1 96 ? 0.185 2.013 10.119 1.00 98.56 96 VAL A O 1
ATOM 700 N N . ILE A 1 97 ? -1.661 2.998 9.286 1.00 98.31 97 ILE A N 1
ATOM 701 C CA . ILE A 1 97 ? -1.812 4.006 10.337 1.00 98.31 97 ILE A CA 1
ATOM 702 C C . ILE A 1 97 ? -3.131 3.754 11.051 1.00 98.31 97 ILE A C 1
ATOM 704 O O . ILE A 1 97 ? -4.173 3.681 10.402 1.00 98.31 97 ILE A O 1
ATOM 708 N N . SER A 1 98 ? -3.090 3.672 12.375 1.00 97.94 98 SER A N 1
ATOM 709 C CA . SER A 1 98 ? -4.264 3.456 13.216 1.00 97.94 98 SER A CA 1
ATOM 710 C C . SER A 1 98 ? -4.448 4.619 14.176 1.00 97.94 98 SER A C 1
ATOM 712 O O . SER A 1 98 ? -3.512 4.978 14.886 1.00 97.94 98 SER A O 1
ATOM 714 N N . ALA A 1 99 ? -5.652 5.177 14.239 1.00 97.12 99 ALA A N 1
ATOM 715 C CA . ALA A 1 99 ? -6.045 6.165 15.230 1.00 97.12 99 ALA A CA 1
ATOM 716 C C . ALA A 1 99 ? -7.119 5.575 16.147 1.00 97.12 99 ALA A C 1
ATOM 718 O O . ALA A 1 99 ? -8.225 5.254 15.706 1.00 97.12 99 ALA A O 1
ATOM 719 N N . ILE A 1 100 ? -6.779 5.448 17.427 1.00 96.38 100 ILE A N 1
ATOM 720 C CA . ILE A 1 100 ? -7.685 5.033 18.494 1.00 96.38 100 ILE A CA 1
ATOM 721 C C . ILE A 1 100 ? -8.165 6.293 19.201 1.00 96.38 100 ILE A C 1
ATOM 723 O O . ILE A 1 100 ? -7.392 6.963 19.890 1.00 96.38 100 ILE A O 1
ATOM 727 N N . ASN A 1 101 ? -9.442 6.605 19.020 1.00 94.19 101 ASN A N 1
ATOM 728 C CA . ASN A 1 101 ? -10.048 7.837 19.502 1.00 94.19 101 ASN A CA 1
ATOM 729 C C . ASN A 1 101 ? -10.954 7.533 20.697 1.00 94.19 101 ASN A C 1
ATOM 731 O O . ASN A 1 101 ? -11.902 6.756 20.579 1.00 94.19 101 ASN A O 1
ATOM 735 N N . GLY A 1 102 ? -10.653 8.157 21.835 1.00 91.12 102 GLY A N 1
ATOM 736 C CA . GLY A 1 102 ? -11.485 8.179 23.034 1.00 91.12 102 GLY A CA 1
ATOM 737 C C . GLY A 1 102 ? -12.151 9.540 23.235 1.00 91.12 102 GLY A C 1
ATOM 738 O O . GLY A 1 102 ? -12.027 10.447 22.414 1.00 91.12 102 GLY A O 1
ATOM 739 N N . ARG A 1 103 ? -12.871 9.696 24.349 1.00 87.88 103 ARG A N 1
ATOM 740 C CA . ARG A 1 103 ? -13.606 10.934 24.663 1.00 87.88 103 ARG A CA 1
ATOM 741 C C . ARG A 1 103 ? -12.694 12.115 25.008 1.00 87.88 103 ARG A C 1
ATOM 743 O O . ARG A 1 103 ? -13.047 13.256 24.732 1.00 87.88 103 ARG A O 1
ATOM 750 N N . THR A 1 104 ? -11.555 11.842 25.636 1.00 91.38 104 THR A N 1
ATOM 751 C CA . THR A 1 104 ? -10.617 12.858 26.143 1.00 91.38 104 THR A CA 1
ATOM 752 C C . THR A 1 104 ? -9.289 12.880 25.399 1.00 91.38 104 THR A C 1
ATOM 754 O O . THR A 1 104 ? -8.587 13.885 25.447 1.00 91.38 104 THR A O 1
ATOM 757 N N . GLU A 1 105 ? -8.932 11.799 24.708 1.00 91.62 105 GLU A N 1
ATOM 758 C CA . GLU A 1 105 ? -7.637 11.658 24.050 1.00 91.62 105 GLU A CA 1
ATOM 759 C C . GLU A 1 105 ? -7.732 10.831 22.768 1.00 91.62 105 GLU A C 1
ATOM 761 O O . GLU A 1 105 ? -8.704 10.118 22.515 1.00 91.62 105 GLU A O 1
ATOM 766 N N . SER A 1 106 ? -6.694 10.920 21.944 1.00 91.75 106 SER A N 1
ATOM 767 C CA . SER A 1 106 ? -6.546 10.127 20.729 1.00 91.75 106 SER A CA 1
ATOM 768 C C . SER A 1 106 ? -5.103 9.660 20.607 1.00 91.75 106 SER A C 1
ATOM 770 O O . SER A 1 106 ? -4.174 10.429 20.853 1.00 91.75 106 SER A O 1
ATOM 772 N N . ARG A 1 107 ? -4.914 8.391 20.246 1.00 94.75 107 ARG A N 1
ATOM 773 C CA . ARG A 1 107 ? -3.594 7.785 20.040 1.00 94.75 107 ARG A CA 1
ATOM 774 C C . ARG A 1 107 ? -3.450 7.370 18.590 1.00 94.75 107 ARG A C 1
ATOM 776 O O . ARG A 1 107 ? -4.358 6.754 18.043 1.00 94.75 107 ARG A O 1
ATOM 783 N N . CYS A 1 108 ? -2.309 7.685 17.991 1.00 95.62 108 CYS A N 1
ATOM 784 C CA . CYS A 1 108 ? -1.993 7.313 16.621 1.00 95.62 108 CYS A CA 1
ATOM 785 C C . CYS A 1 108 ? -0.776 6.387 16.598 1.00 95.62 108 CYS A C 1
ATOM 787 O O . CYS A 1 108 ? 0.219 6.649 17.274 1.00 95.62 108 CYS A O 1
ATOM 789 N N . TYR A 1 109 ? -0.863 5.321 15.812 1.00 95.56 109 TYR A N 1
ATOM 790 C CA . TYR A 1 109 ? 0.181 4.324 15.628 1.00 95.56 109 TYR A CA 1
ATOM 791 C C . TYR A 1 109 ? 0.473 4.173 14.141 1.00 95.56 109 TYR A C 1
ATOM 793 O O . TYR A 1 109 ? -0.442 4.224 13.323 1.00 95.56 109 TYR A O 1
ATOM 801 N N . GLY A 1 110 ? 1.740 3.961 13.797 1.00 96.19 110 GLY A N 1
ATOM 802 C CA . GLY A 1 110 ? 2.168 3.655 12.437 1.00 96.19 110 GLY A CA 1
ATOM 803 C C . GLY A 1 110 ? 3.000 2.383 12.425 1.00 96.19 110 GLY A C 1
ATOM 804 O O . GLY A 1 110 ? 3.945 2.259 13.206 1.00 96.19 110 GLY A O 1
ATOM 805 N N . LYS A 1 111 ? 2.659 1.448 11.538 1.00 97.81 111 LYS A N 1
ATOM 806 C CA . LYS A 1 111 ? 3.422 0.216 11.318 1.00 97.81 111 LYS A CA 1
ATOM 807 C C . LYS A 1 111 ? 3.832 0.140 9.858 1.00 97.81 111 LYS A C 1
ATOM 809 O O . LYS A 1 111 ? 2.996 0.278 8.966 1.00 97.81 111 LYS A O 1
ATOM 814 N N . LEU A 1 112 ? 5.124 -0.070 9.626 1.00 98.00 112 LEU A N 1
ATOM 815 C CA . LEU A 1 112 ? 5.655 -0.282 8.284 1.00 98.00 112 LEU A CA 1
ATOM 816 C C . LEU A 1 112 ? 5.183 -1.634 7.755 1.00 98.00 112 LEU A C 1
ATOM 818 O O . LEU A 1 112 ? 5.215 -2.627 8.484 1.00 98.00 112 LEU A O 1
ATOM 822 N N . VAL A 1 113 ? 4.779 -1.644 6.489 1.00 97.94 113 VAL A N 1
ATOM 823 C CA . VAL A 1 113 ? 4.402 -2.840 5.740 1.00 97.94 113 VAL A CA 1
ATOM 824 C C . VAL A 1 113 ? 5.453 -3.060 4.661 1.00 97.94 113 VAL A C 1
ATOM 826 O O . VAL A 1 113 ? 5.734 -2.160 3.871 1.00 97.94 113 VAL A O 1
ATOM 829 N N . SER A 1 114 ? 6.039 -4.252 4.636 1.00 97.19 114 SER A N 1
ATOM 830 C CA . SER A 1 114 ? 7.001 -4.684 3.622 1.00 97.19 114 SER A CA 1
ATOM 831 C C . SER A 1 114 ? 6.466 -5.938 2.956 1.00 97.19 114 SER A C 1
ATOM 833 O O . SER A 1 114 ? 6.243 -6.940 3.638 1.00 97.19 114 SER A O 1
ATOM 835 N N . ALA A 1 115 ? 6.237 -5.879 1.644 1.00 95.56 115 ALA A N 1
ATOM 836 C CA . ALA A 1 115 ? 5.664 -6.975 0.864 1.00 95.56 115 ALA A CA 1
ATOM 837 C C . ALA A 1 115 ? 4.404 -7.596 1.515 1.00 95.56 115 ALA A C 1
ATOM 839 O O . ALA A 1 115 ? 4.246 -8.815 1.572 1.00 95.56 115 ALA A O 1
ATOM 840 N N . GLY A 1 116 ? 3.518 -6.755 2.062 1.00 92.81 116 GLY A N 1
ATOM 841 C CA . GLY A 1 116 ? 2.279 -7.178 2.725 1.00 92.81 116 GLY A CA 1
ATOM 842 C C . GLY A 1 116 ? 2.425 -7.720 4.155 1.00 92.81 116 GLY A C 1
ATOM 843 O O . GLY A 1 116 ? 1.415 -8.075 4.760 1.00 92.81 116 GLY A O 1
ATOM 844 N N . ALA A 1 117 ? 3.636 -7.762 4.721 1.00 92.50 117 ALA A N 1
ATOM 845 C CA . ALA A 1 117 ? 3.903 -8.241 6.078 1.00 92.50 117 ALA A CA 1
ATOM 846 C C . ALA A 1 117 ? 4.429 -7.130 7.004 1.00 92.50 117 ALA A C 1
ATOM 848 O O . ALA A 1 117 ? 4.965 -6.118 6.550 1.00 92.50 117 ALA A O 1
ATOM 849 N N . THR A 1 118 ? 4.305 -7.328 8.320 1.00 94.88 118 THR A N 1
ATOM 850 C CA . THR A 1 118 ? 4.784 -6.391 9.350 1.00 94.88 118 THR A CA 1
ATOM 851 C C . THR A 1 118 ? 5.590 -7.110 10.426 1.00 94.88 118 THR A C 1
ATOM 853 O O . THR A 1 118 ? 5.287 -8.243 10.792 1.00 94.88 118 THR A O 1
ATOM 856 N N . ALA A 1 119 ? 6.606 -6.438 10.974 1.00 93.38 119 ALA A N 1
ATOM 857 C CA . ALA A 1 119 ? 7.401 -6.980 12.083 1.00 93.38 119 ALA A CA 1
ATOM 858 C C . ALA A 1 119 ? 6.640 -6.977 13.421 1.00 93.38 119 ALA A C 1
ATOM 860 O O . ALA A 1 119 ? 6.905 -7.789 14.302 1.00 93.38 119 ALA A O 1
ATOM 861 N N . GLN A 1 120 ? 5.710 -6.035 13.579 1.00 95.31 120 GLN A N 1
ATOM 862 C CA . GLN A 1 120 ? 4.860 -5.901 14.759 1.00 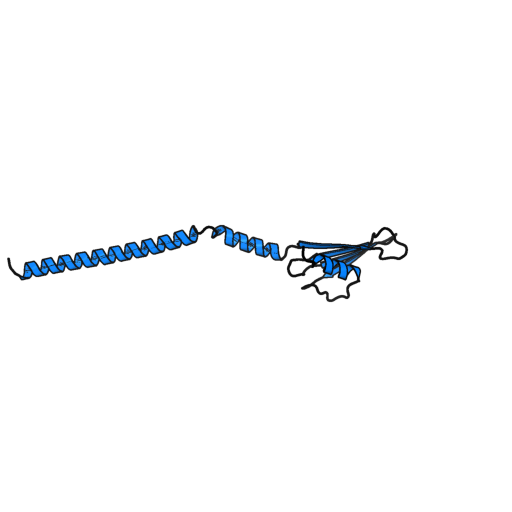95.31 120 GLN A CA 1
ATOM 863 C C . GLN A 1 120 ? 3.533 -6.618 14.523 1.00 95.31 120 GLN A C 1
ATOM 865 O O . GLN A 1 120 ? 3.036 -6.650 13.394 1.00 95.31 120 GLN A O 1
ATOM 870 N N . GLU A 1 121 ? 2.935 -7.141 15.591 1.00 96.12 121 GLU A N 1
ATOM 871 C CA . GLU A 1 121 ? 1.616 -7.763 15.521 1.00 96.12 121 GLU A CA 1
ATOM 872 C C . GLU A 1 121 ? 0.551 -6.740 15.106 1.00 96.12 121 GLU A C 1
ATOM 874 O O . GLU A 1 121 ? 0.501 -5.624 15.627 1.00 96.12 121 GLU A O 1
ATOM 879 N N . LEU A 1 122 ? -0.291 -7.120 14.147 1.00 97.31 122 LEU A N 1
ATOM 880 C CA . LEU A 1 122 ? -1.377 -6.288 13.635 1.00 97.31 122 LEU A CA 1
ATOM 881 C C . LEU A 1 122 ? -2.681 -6.561 14.381 1.00 97.31 122 LEU A C 1
ATOM 883 O O . LEU A 1 122 ? -3.027 -7.726 14.619 1.00 97.31 122 LEU A O 1
ATOM 887 N N . SER A 1 123 ? -3.442 -5.500 14.652 1.00 97.38 123 SER A N 1
ATOM 888 C CA . SER A 1 123 ? -4.829 -5.635 15.100 1.00 97.38 123 SER A CA 1
ATOM 889 C C . SER A 1 123 ? -5.699 -6.257 13.993 1.00 97.38 123 SER A C 1
ATOM 891 O O . SER A 1 123 ? -5.311 -6.253 12.816 1.00 97.38 123 SER A O 1
ATOM 893 N N . PRO A 1 124 ? -6.884 -6.795 14.327 1.00 97.75 124 PRO A N 1
ATOM 894 C CA . PRO A 1 124 ? -7.833 -7.276 13.325 1.00 97.75 124 PRO A CA 1
ATOM 895 C C . PRO A 1 124 ? -8.173 -6.221 12.261 1.00 97.75 124 PRO A C 1
ATOM 897 O O . PRO A 1 124 ? -8.220 -6.533 11.074 1.00 97.75 124 PRO A O 1
ATOM 900 N N . GLU A 1 125 ? -8.349 -4.967 12.668 1.00 98.06 125 GLU A N 1
ATOM 901 C CA . GLU A 1 125 ? -8.730 -3.854 11.796 1.00 98.06 125 GLU A CA 1
ATOM 902 C C . GLU A 1 125 ? -7.582 -3.409 10.888 1.00 98.06 125 GLU A C 1
ATOM 904 O O . GLU A 1 125 ? -7.807 -3.086 9.722 1.00 98.06 125 GLU A O 1
ATOM 909 N N . GLU A 1 126 ? -6.342 -3.456 11.380 1.00 98.38 126 GLU A N 1
ATOM 910 C CA . GLU A 1 126 ? -5.147 -3.218 10.566 1.00 98.38 126 GLU A CA 1
ATOM 911 C C . GLU A 1 126 ? -4.965 -4.309 9.505 1.00 98.38 126 GLU A C 1
ATOM 913 O O . GLU A 1 126 ? -4.700 -4.003 8.340 1.00 98.38 126 GLU A O 1
ATOM 918 N N . LYS A 1 127 ? -5.155 -5.582 9.885 1.00 98.06 127 LYS A N 1
ATOM 919 C CA . LYS A 1 127 ? -5.130 -6.718 8.946 1.00 98.06 127 LYS A CA 1
ATOM 920 C C . LYS A 1 127 ? -6.210 -6.571 7.879 1.00 98.06 127 LYS A C 1
ATOM 922 O O . LYS A 1 127 ? -5.935 -6.793 6.699 1.00 98.06 127 LYS A O 1
ATOM 927 N N . ASP A 1 128 ? -7.418 -6.179 8.276 1.00 98.25 128 ASP A N 1
ATOM 928 C CA . ASP A 1 128 ? -8.532 -5.956 7.356 1.00 98.25 128 ASP A CA 1
ATOM 929 C C . ASP A 1 128 ? -8.237 -4.789 6.398 1.00 98.25 128 ASP A C 1
ATOM 931 O O . ASP A 1 128 ? -8.416 -4.917 5.187 1.00 98.25 128 ASP A O 1
ATOM 935 N N . ALA A 1 129 ? -7.674 -3.682 6.895 1.00 98.31 129 ALA A N 1
ATOM 936 C CA . ALA A 1 129 ? -7.265 -2.562 6.050 1.00 98.31 129 ALA A CA 1
ATOM 937 C C . ALA A 1 129 ? -6.220 -2.987 5.000 1.00 98.31 129 ALA A C 1
ATOM 939 O O . ALA A 1 129 ? -6.393 -2.733 3.804 1.00 98.31 129 ALA A O 1
ATOM 940 N N . ILE A 1 130 ? -5.165 -3.696 5.407 1.00 98.12 130 ILE A N 1
ATOM 941 C CA . ILE A 1 130 ? -4.149 -4.202 4.468 1.00 98.12 130 ILE A CA 1
ATOM 942 C C . ILE A 1 130 ? -4.791 -5.144 3.442 1.00 98.12 130 ILE A C 1
ATOM 944 O O . ILE A 1 130 ? -4.604 -4.968 2.238 1.00 98.12 130 ILE A O 1
ATOM 948 N N . THR A 1 131 ? -5.620 -6.085 3.895 1.00 97.81 131 THR A N 1
ATOM 949 C CA . THR A 1 131 ? -6.295 -7.054 3.019 1.00 97.81 131 THR A CA 1
ATOM 950 C C . THR A 1 131 ? -7.167 -6.358 1.972 1.00 97.81 131 THR A C 1
ATOM 952 O O . THR A 1 131 ? -7.075 -6.666 0.784 1.00 97.81 131 THR A O 1
ATOM 955 N N . ARG A 1 132 ? -7.967 -5.363 2.374 1.00 98.06 132 ARG A N 1
ATOM 956 C CA . ARG A 1 132 ? -8.818 -4.586 1.457 1.00 98.06 132 ARG A CA 1
ATOM 957 C C . ARG A 1 132 ? -8.014 -3.738 0.478 1.00 98.06 132 ARG A C 1
ATOM 959 O O . ARG A 1 132 ? -8.430 -3.590 -0.665 1.00 98.06 132 ARG A O 1
ATOM 966 N N . ALA A 1 133 ? -6.878 -3.183 0.900 1.00 97.50 133 ALA A N 1
ATOM 967 C CA . ALA A 1 133 ? -6.007 -2.411 0.012 1.00 97.50 133 ALA A CA 1
ATOM 968 C C . ALA A 1 133 ? -5.358 -3.303 -1.065 1.00 97.50 133 ALA A C 1
ATOM 970 O O . ALA A 1 133 ? -5.179 -2.879 -2.210 1.00 97.50 133 ALA A O 1
ATOM 971 N N . LEU A 1 134 ? -5.037 -4.551 -0.714 1.00 96.31 134 LEU A N 1
ATOM 972 C CA . LEU A 1 134 ? -4.433 -5.533 -1.616 1.00 96.31 134 LEU A CA 1
ATOM 973 C C . LEU A 1 134 ? -5.445 -6.293 -2.483 1.00 96.31 134 LEU A C 1
ATOM 975 O O . LEU A 1 134 ? -5.035 -6.962 -3.433 1.00 96.31 134 LEU A O 1
ATOM 979 N N . ALA A 1 135 ? -6.747 -6.164 -2.220 1.00 95.12 135 ALA A N 1
ATOM 980 C CA . ALA A 1 135 ? -7.779 -6.775 -3.047 1.00 95.12 135 ALA A CA 1
ATOM 981 C C . ALA A 1 135 ? -7.678 -6.314 -4.523 1.00 95.12 135 ALA A C 1
ATOM 983 O O . ALA A 1 135 ? -7.269 -5.174 -4.791 1.00 95.12 135 ALA A O 1
ATOM 984 N N . PRO A 1 136 ? -8.016 -7.181 -5.498 1.00 87.50 136 PRO A N 1
ATOM 985 C CA . PRO A 1 136 ? -8.133 -6.786 -6.901 1.00 87.50 136 PRO A CA 1
ATOM 986 C C . PRO A 1 136 ? -9.187 -5.680 -7.065 1.00 87.50 136 PRO A C 1
ATOM 988 O O . PRO A 1 136 ? -10.219 -5.718 -6.394 1.00 87.50 136 PRO A O 1
ATOM 991 N N . ARG A 1 137 ? -8.915 -4.706 -7.939 1.00 66.81 137 ARG A N 1
ATOM 992 C CA . ARG A 1 137 ? -9.867 -3.653 -8.323 1.00 66.81 137 ARG A CA 1
ATOM 993 C C . ARG A 1 137 ? -10.661 -4.048 -9.555 1.00 66.81 137 ARG A C 1
ATOM 995 O O . ARG A 1 137 ? -10.048 -4.679 -10.444 1.00 66.81 137 ARG A O 1
#

pLDDT: mean 88.24, std 10.31, range [56.38, 98.62]